Protein AF-A0A523YQ37-F1 (afdb_monomer)

Mean predicted aligned error: 11.27 Å

Foldseek 3Di:
DDDDDPVVVVVVVVVDPVNVVVVVVVVVVVVVVVLLVVLLVVLVVQVVVDPVSLVCVAVQLVDLVSLLVQLLVQCLVVVDLVVQLSSLVSCCVSVSDPPVSSVSSSVSVVVNNQVQLVVQLVVCVVPVVSNVVSNVVD

Solvent-accessible surface area (backbone atoms only — not comparable to full-atom values): 7238 Å² total; per-residue (Å²): 137,83,82,77,69,75,69,59,61,62,61,58,64,73,67,42,74,65,58,56,49,53,51,50,52,52,50,53,53,51,51,54,50,53,49,55,49,50,32,48,49,50,42,50,53,46,58,70,68,31,69,66,54,48,50,49,51,46,63,53,30,67,40,56,68,47,13,21,50,51,15,21,53,46,5,53,73,67,71,32,38,68,63,41,39,54,48,51,54,30,37,36,74,48,67,73,37,54,70,78,40,42,52,32,20,46,55,13,10,64,53,13,70,33,46,64,25,49,55,54,12,61,76,27,58,92,41,65,71,55,18,52,58,31,47,70,73,87

Sequence (138 aa):
MSEEPSSVKRVRLLSRPADLLLLKLAAIAALLYLFILSITLLGVAVKLLGSDFAETIFQTTANPLVGLAIGILGTSVIQSSSMTTSMVVGLVGSGLLSFEAAIPMVMGANIGTSITNIIVSLAHISRGEEFKRAFAGA

Structure (mmCIF, N/CA/C/O backbone):
data_AF-A0A523YQ37-F1
#
_entry.id   AF-A0A523YQ37-F1
#
loop_
_atom_site.group_PDB
_atom_site.id
_atom_site.type_symbol
_atom_site.label_atom_id
_atom_site.label_alt_id
_atom_site.label_comp_id
_atom_site.label_asym_id
_atom_site.label_entity_id
_atom_site.label_seq_id
_atom_site.pdbx_PDB_ins_code
_atom_site.Cartn_x
_atom_site.Cartn_y
_atom_site.Cartn_z
_atom_site.occupancy
_atom_site.B_iso_or_equiv
_atom_site.auth_seq_id
_atom_site.auth_comp_id
_atom_site.auth_asym_id
_atom_site.auth_atom_id
_atom_site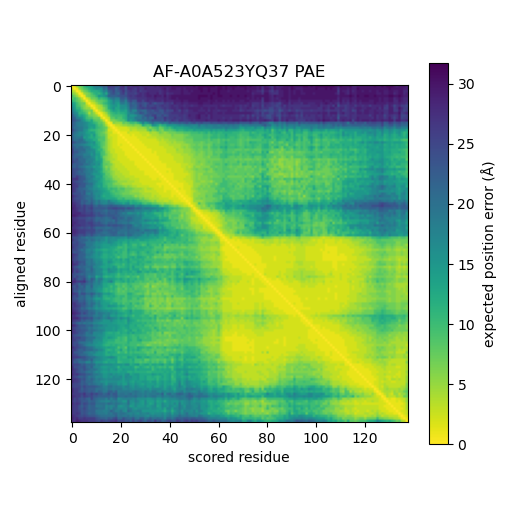.pdbx_PDB_model_num
ATOM 1 N N . MET A 1 1 ? 51.225 -32.750 -20.326 1.00 46.19 1 MET A N 1
ATOM 2 C CA . MET A 1 1 ? 51.003 -31.355 -20.754 1.00 46.19 1 MET A CA 1
ATOM 3 C C . MET A 1 1 ? 49.518 -31.092 -20.583 1.00 46.19 1 MET A C 1
ATOM 5 O O . MET A 1 1 ? 48.726 -31.578 -21.373 1.00 46.19 1 MET A O 1
ATOM 9 N N . SER A 1 2 ? 49.152 -30.544 -19.428 1.00 48.91 2 SER A N 1
ATOM 10 C CA . SER A 1 2 ? 47.781 -30.430 -18.921 1.00 48.91 2 SER A CA 1
ATOM 11 C C . SER A 1 2 ? 47.041 -29.286 -19.611 1.00 48.91 2 SER A C 1
ATOM 13 O O . SER A 1 2 ? 47.429 -28.130 -19.449 1.00 48.91 2 SER A O 1
ATOM 15 N N . GLU A 1 3 ? 45.994 -29.610 -20.368 1.00 58.72 3 GLU A N 1
ATOM 16 C CA . GLU A 1 3 ? 45.065 -28.627 -20.922 1.00 58.72 3 GLU A CA 1
ATOM 17 C C . GLU A 1 3 ? 44.312 -27.929 -19.780 1.00 58.72 3 GLU A C 1
ATOM 19 O O . GLU A 1 3 ? 43.613 -28.561 -18.988 1.00 58.72 3 GLU A O 1
ATOM 24 N N . GLU A 1 4 ? 44.486 -26.614 -19.664 1.00 64.38 4 GLU A N 1
ATOM 25 C CA . GLU A 1 4 ? 43.682 -25.777 -18.774 1.00 64.38 4 GLU A CA 1
ATOM 26 C C . GLU A 1 4 ? 42.221 -25.775 -19.270 1.00 64.38 4 GLU A C 1
ATOM 28 O O . GLU A 1 4 ? 41.974 -25.450 -20.437 1.00 64.38 4 GLU A O 1
ATOM 33 N N . PRO A 1 5 ? 41.219 -26.082 -18.426 1.00 57.47 5 PRO A N 1
ATOM 34 C CA . PRO A 1 5 ? 39.830 -26.066 -18.859 1.00 57.47 5 PRO A CA 1
ATOM 35 C C . PRO A 1 5 ? 39.352 -24.623 -19.102 1.00 57.47 5 PRO A C 1
ATOM 37 O O . PRO A 1 5 ? 39.322 -23.777 -18.204 1.00 57.47 5 PRO A O 1
ATOM 40 N N . SER A 1 6 ? 38.900 -24.362 -20.331 1.00 61.03 6 SER A N 1
ATOM 41 C CA . SER A 1 6 ? 38.363 -23.090 -20.853 1.00 61.03 6 SER A CA 1
ATOM 42 C C . SER A 1 6 ? 37.195 -22.476 -20.054 1.00 61.03 6 SER A C 1
ATOM 44 O O . SER A 1 6 ? 36.819 -21.321 -20.276 1.00 61.03 6 SER A O 1
ATOM 46 N N . SER A 1 7 ? 36.635 -23.204 -19.087 1.00 58.47 7 SER A N 1
ATOM 47 C CA . SER A 1 7 ? 35.577 -22.749 -18.179 1.00 58.47 7 SER A CA 1
ATOM 48 C C . SER A 1 7 ? 36.051 -21.709 -17.153 1.00 58.47 7 SER A C 1
ATOM 50 O O . SER A 1 7 ? 35.260 -20.870 -16.725 1.00 58.47 7 SER A O 1
ATOM 52 N N . VAL A 1 8 ? 37.342 -21.692 -16.795 1.00 57.28 8 VAL A N 1
ATOM 53 C CA . VAL A 1 8 ? 37.878 -20.790 -15.751 1.00 57.28 8 VAL A CA 1
ATOM 54 C C . VAL A 1 8 ? 38.052 -19.350 -16.258 1.00 57.28 8 VAL A C 1
ATOM 56 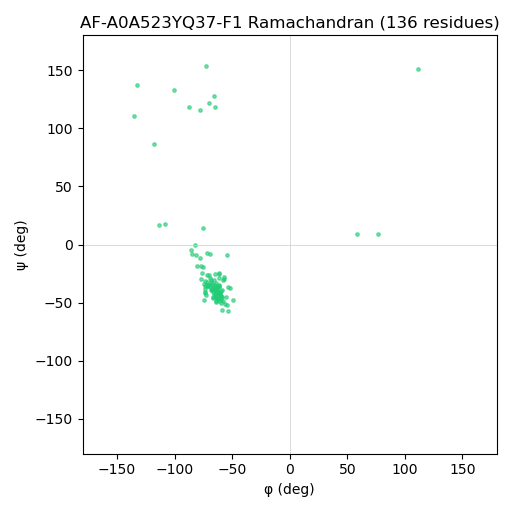O O . VAL A 1 8 ? 37.875 -18.389 -15.505 1.00 57.28 8 VAL A O 1
ATOM 59 N N . LYS A 1 9 ? 38.314 -19.162 -17.559 1.00 54.47 9 LYS A N 1
ATOM 60 C CA . LYS A 1 9 ? 38.430 -17.825 -18.174 1.00 54.47 9 LYS A CA 1
ATOM 61 C C . LYS A 1 9 ? 37.097 -17.071 -18.226 1.00 54.47 9 LYS A C 1
ATOM 63 O O . LYS A 1 9 ? 37.097 -15.849 -18.107 1.00 54.47 9 LYS A O 1
ATOM 68 N N . ARG A 1 10 ? 35.966 -17.779 -18.344 1.00 57.44 10 ARG A N 1
ATOM 69 C CA . ARG A 1 10 ? 34.622 -17.170 -18.385 1.00 57.44 10 ARG A CA 1
ATOM 70 C C . ARG A 1 10 ? 34.205 -16.557 -17.046 1.00 57.44 10 ARG A C 1
ATOM 72 O O . ARG A 1 10 ? 33.615 -15.484 -17.032 1.00 57.44 10 ARG A O 1
ATOM 79 N N . VAL A 1 11 ? 34.583 -17.183 -15.933 1.00 58.12 11 VAL A N 1
ATOM 80 C CA . VAL A 1 11 ? 34.325 -16.652 -14.582 1.00 58.12 11 VAL A CA 1
ATOM 81 C C . VAL A 1 11 ? 35.239 -15.457 -14.266 1.00 58.12 11 VAL A C 1
ATOM 83 O O . VAL A 1 11 ? 34.815 -14.521 -13.595 1.00 58.12 11 VAL A O 1
ATOM 86 N N . ARG A 1 12 ? 36.463 -15.423 -14.819 1.00 56.03 12 ARG A N 1
ATOM 87 C CA . ARG A 1 12 ? 37.403 -14.295 -14.652 1.00 56.03 12 ARG A CA 1
ATOM 88 C C . ARG A 1 12 ? 37.064 -13.047 -15.473 1.00 56.03 12 ARG A C 1
ATOM 90 O O . ARG A 1 12 ? 37.542 -11.967 -15.139 1.00 56.03 12 ARG A O 1
ATOM 97 N N . LEU A 1 13 ? 36.243 -13.161 -16.521 1.00 58.06 13 LEU A N 1
ATOM 98 C CA . LEU A 1 13 ? 35.722 -11.985 -17.234 1.00 58.06 13 LEU A CA 1
ATOM 99 C C . LEU A 1 13 ? 34.597 -11.288 -16.449 1.00 58.06 13 LEU A C 1
ATOM 101 O O . LEU A 1 13 ? 34.442 -10.085 -16.557 1.00 58.06 13 LEU A O 1
ATOM 105 N N . LEU A 1 14 ? 33.901 -12.014 -15.568 1.00 58.31 14 LEU A N 1
ATOM 106 C CA . LEU A 1 14 ? 32.941 -11.484 -14.586 1.00 58.31 14 LEU A CA 1
ATOM 107 C C . LEU A 1 14 ? 33.615 -10.796 -13.377 1.00 58.31 14 LEU A C 1
ATOM 109 O O . LEU A 1 14 ? 32.983 -10.571 -12.349 1.00 58.31 14 LEU A O 1
ATOM 113 N N . SER A 1 15 ? 34.912 -10.481 -13.468 1.00 63.19 15 SER A N 1
ATOM 114 C CA . SER A 1 15 ? 35.730 -9.954 -12.363 1.00 63.19 15 SER A CA 1
ATOM 115 C C . SER A 1 15 ? 36.200 -8.513 -12.577 1.00 63.19 15 SER A C 1
ATOM 117 O O . SER A 1 15 ? 37.136 -8.071 -11.909 1.00 63.19 15 SER A O 1
ATOM 119 N N . ARG A 1 16 ? 35.589 -7.762 -13.505 1.00 72.31 16 ARG A N 1
ATOM 120 C CA . ARG A 1 16 ? 35.804 -6.313 -13.604 1.00 72.31 16 ARG A CA 1
ATOM 121 C C . ARG A 1 16 ? 34.640 -5.562 -12.960 1.00 72.31 16 ARG A C 1
ATOM 123 O O . ARG A 1 16 ? 33.486 -5.876 -13.245 1.00 72.31 16 ARG A O 1
ATOM 130 N N . PRO A 1 17 ? 34.912 -4.547 -12.117 1.00 73.56 17 PRO A N 1
ATOM 131 C CA . PRO A 1 17 ? 33.858 -3.788 -11.441 1.00 73.56 17 PRO A CA 1
ATOM 132 C C . PRO A 1 17 ? 32.872 -3.146 -12.432 1.00 73.56 17 PRO A C 1
ATOM 134 O O . PRO A 1 17 ? 31.698 -2.998 -12.109 1.00 73.56 17 PRO A O 1
ATOM 137 N N . ALA A 1 18 ? 33.322 -2.833 -13.653 1.00 82.50 18 ALA A N 1
ATOM 138 C CA . ALA A 1 18 ? 32.490 -2.282 -14.720 1.00 82.50 18 ALA A CA 1
ATOM 139 C C . ALA A 1 18 ? 31.405 -3.258 -15.219 1.00 82.50 18 ALA A C 1
ATOM 141 O O . ALA A 1 18 ? 30.257 -2.849 -15.375 1.00 82.50 18 ALA A O 1
ATOM 142 N N . ASP A 1 19 ? 31.724 -4.543 -15.400 1.00 83.12 19 ASP A N 1
ATOM 143 C CA . ASP A 1 19 ? 30.767 -5.534 -15.918 1.00 83.12 19 ASP A CA 1
ATOM 144 C C . ASP A 1 19 ? 29.679 -5.849 -14.880 1.00 83.12 19 ASP A C 1
ATOM 146 O O . ASP A 1 19 ? 28.503 -5.997 -15.215 1.00 83.12 19 ASP A O 1
ATOM 150 N N . LEU A 1 20 ? 30.047 -5.850 -13.593 1.00 83.38 20 LEU A N 1
ATOM 151 C CA . LEU A 1 20 ? 29.097 -5.976 -12.486 1.00 83.38 20 LEU A CA 1
ATOM 152 C C . LEU A 1 20 ? 28.166 -4.760 -12.377 1.00 83.38 20 LEU A C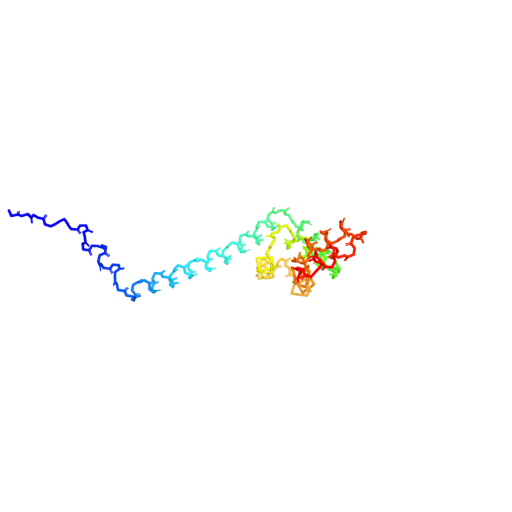 1
ATOM 154 O O . LEU A 1 20 ? 26.985 -4.917 -12.068 1.00 83.38 20 LEU A O 1
ATOM 158 N N . LEU A 1 21 ? 28.684 -3.551 -12.613 1.00 87.00 21 LEU A N 1
ATOM 159 C CA . LEU A 1 21 ? 27.880 -2.326 -12.624 1.00 87.00 21 LEU A CA 1
ATOM 160 C C . LEU A 1 21 ? 26.897 -2.314 -13.795 1.00 87.00 21 LEU A C 1
ATOM 162 O O . LEU A 1 21 ? 25.720 -2.029 -13.587 1.00 87.00 21 LEU A O 1
ATOM 166 N N . LEU A 1 22 ? 27.349 -2.681 -14.995 1.00 89.19 22 LEU A N 1
ATOM 167 C CA . LEU A 1 22 ? 26.490 -2.788 -16.175 1.00 89.19 22 LEU A CA 1
ATOM 168 C C . LEU A 1 22 ? 25.385 -3.829 -15.974 1.00 89.19 22 LEU A C 1
ATOM 170 O O . LEU A 1 22 ? 24.222 -3.543 -16.256 1.00 89.19 22 LEU A O 1
ATOM 174 N N . LEU A 1 23 ? 25.717 -4.996 -15.415 1.00 90.12 23 LEU A N 1
ATOM 175 C CA . LEU A 1 23 ? 24.732 -6.032 -15.108 1.00 90.12 23 LEU A CA 1
ATOM 176 C C . LEU A 1 23 ? 23.698 -5.552 -14.076 1.00 90.12 23 LEU A C 1
ATOM 178 O O . LEU A 1 23 ? 22.504 -5.781 -14.256 1.00 90.12 23 LEU A O 1
ATOM 182 N N . LYS A 1 24 ? 24.132 -4.850 -13.018 1.00 89.56 24 LYS A N 1
ATOM 183 C CA . LYS A 1 24 ? 23.227 -4.268 -12.010 1.00 89.56 24 LYS A CA 1
ATOM 184 C C . LYS A 1 24 ? 22.303 -3.211 -12.611 1.00 89.56 24 LYS A C 1
ATOM 186 O O . LYS A 1 24 ? 21.108 -3.234 -12.332 1.00 89.56 24 LYS A O 1
ATOM 191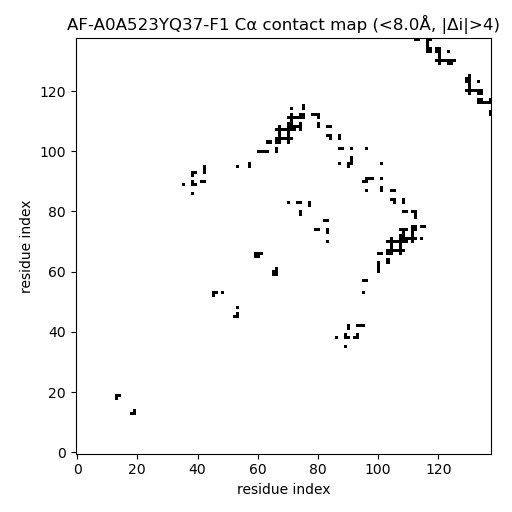 N N . LEU A 1 25 ? 22.830 -2.310 -13.439 1.00 94.31 25 LEU A N 1
ATOM 192 C CA . LEU A 1 25 ? 22.030 -1.283 -14.112 1.00 94.31 25 LEU A CA 1
ATOM 193 C C . LEU A 1 25 ? 21.009 -1.907 -15.067 1.00 94.31 25 LEU A C 1
ATOM 195 O O . LEU A 1 25 ? 19.841 -1.523 -15.043 1.00 94.31 25 LEU A O 1
ATOM 199 N N . ALA A 1 26 ? 21.419 -2.910 -15.847 1.00 95.06 26 ALA A N 1
ATOM 200 C CA . ALA A 1 26 ? 20.516 -3.652 -16.721 1.00 95.06 26 ALA A CA 1
ATOM 201 C C . ALA A 1 26 ? 19.423 -4.383 -15.922 1.00 95.06 26 ALA A C 1
ATOM 203 O O . ALA A 1 26 ? 18.256 -4.344 -16.305 1.00 95.06 26 ALA A O 1
ATOM 204 N N . ALA A 1 27 ? 19.774 -4.989 -14.784 1.00 94.31 27 ALA A N 1
ATOM 205 C CA . ALA A 1 27 ? 18.813 -5.646 -13.902 1.00 94.31 27 ALA A CA 1
ATOM 206 C C . ALA A 1 27 ? 17.799 -4.656 -13.304 1.00 94.31 27 ALA A C 1
ATOM 208 O O . ALA A 1 27 ? 16.603 -4.935 -13.309 1.00 94.31 27 ALA A O 1
ATOM 209 N N . ILE A 1 28 ? 18.248 -3.483 -12.842 1.00 94.19 28 ILE A N 1
ATOM 210 C CA . ILE A 1 28 ? 17.357 -2.426 -12.335 1.00 94.19 28 ILE A CA 1
ATOM 211 C C . ILE A 1 28 ? 16.418 -1.941 -13.445 1.00 94.19 28 ILE A C 1
ATOM 213 O O . ILE A 1 28 ? 15.212 -1.845 -13.224 1.00 94.19 28 ILE A O 1
ATOM 217 N N . ALA A 1 29 ? 16.940 -1.684 -14.647 1.00 95.31 29 ALA A N 1
ATOM 218 C CA . ALA A 1 29 ? 16.128 -1.265 -15.787 1.00 95.31 29 ALA A CA 1
ATOM 219 C C . ALA A 1 29 ? 15.081 -2.325 -16.171 1.00 95.31 29 ALA A C 1
ATOM 221 O O . ALA A 1 29 ? 13.920 -1.988 -16.401 1.00 95.31 29 ALA A O 1
ATOM 222 N N . ALA A 1 30 ? 15.461 -3.606 -16.177 1.00 95.88 30 ALA A N 1
ATOM 223 C CA . ALA A 1 30 ? 14.547 -4.712 -16.450 1.00 95.88 30 ALA A CA 1
ATOM 224 C C . ALA A 1 30 ? 13.443 -4.834 -15.385 1.00 95.88 30 ALA A C 1
ATOM 226 O O . ALA A 1 30 ? 12.278 -5.023 -15.730 1.00 95.88 30 ALA A O 1
ATOM 227 N N . LEU A 1 31 ? 13.783 -4.678 -14.101 1.00 92.88 31 LEU A N 1
ATOM 228 C CA . LEU A 1 31 ? 12.808 -4.687 -13.006 1.00 92.88 31 LEU A CA 1
ATOM 229 C C . LEU A 1 31 ? 11.826 -3.516 -13.106 1.00 92.88 31 LEU A C 1
ATOM 231 O O . LEU A 1 31 ? 10.624 -3.723 -12.957 1.00 92.88 31 LEU A O 1
ATOM 235 N N . LEU A 1 32 ? 12.311 -2.307 -13.403 1.00 88.88 32 LEU A N 1
ATOM 236 C CA . LEU A 1 32 ? 11.448 -1.140 -13.616 1.00 88.88 32 LEU A CA 1
ATOM 237 C C . LEU A 1 32 ? 10.520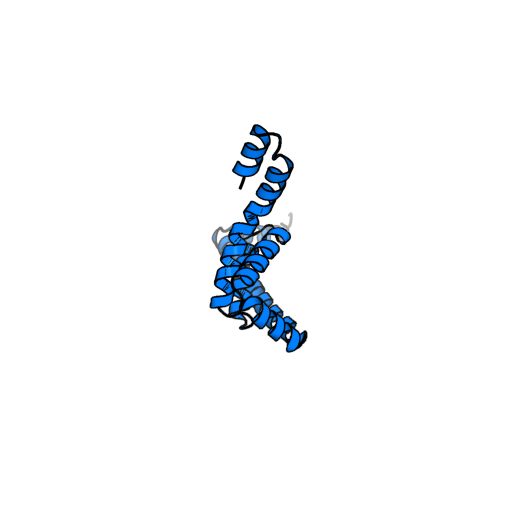 -1.339 -14.818 1.00 88.88 32 LEU A C 1
ATOM 239 O O . LEU A 1 32 ? 9.334 -1.022 -14.738 1.00 88.88 32 LEU A O 1
ATOM 243 N N . TYR A 1 33 ? 11.033 -1.911 -15.909 1.00 92.19 33 TYR A N 1
ATOM 244 C CA . TYR A 1 33 ? 10.222 -2.241 -17.078 1.00 92.19 33 TYR A CA 1
ATOM 245 C C . TYR A 1 33 ? 9.115 -3.248 -16.737 1.00 92.19 33 TYR A C 1
ATOM 247 O O . TYR A 1 33 ? 7.947 -3.003 -17.039 1.00 92.19 33 TYR A O 1
ATOM 255 N N . LEU A 1 34 ? 9.451 -4.343 -16.047 1.00 90.44 34 LEU A N 1
ATOM 256 C CA . LEU A 1 34 ? 8.473 -5.340 -15.595 1.00 90.44 34 LEU A CA 1
ATOM 257 C C . LEU A 1 34 ? 7.445 -4.754 -14.620 1.00 90.44 34 LEU A C 1
ATOM 259 O O . LEU A 1 34 ? 6.271 -5.129 -14.661 1.00 90.44 34 LEU A O 1
ATOM 263 N N . PHE A 1 35 ? 7.865 -3.824 -13.765 1.00 85.31 35 PHE A N 1
ATOM 264 C CA . PHE A 1 35 ? 6.981 -3.136 -12.832 1.00 85.31 35 PHE A CA 1
ATOM 265 C C . PHE A 1 35 ? 5.938 -2.281 -13.569 1.00 85.31 35 PHE A C 1
ATOM 267 O O . PHE A 1 35 ? 4.738 -2.436 -13.335 1.00 85.31 35 PHE A O 1
ATOM 274 N N . ILE A 1 36 ? 6.366 -1.451 -14.526 1.00 84.88 36 ILE A N 1
ATOM 275 C CA . ILE A 1 36 ? 5.447 -0.640 -15.344 1.00 84.88 36 ILE A CA 1
ATOM 276 C C . ILE A 1 36 ? 4.545 -1.530 -16.217 1.00 84.88 36 ILE A C 1
ATOM 278 O O . ILE A 1 36 ? 3.346 -1.264 -16.353 1.00 84.88 36 ILE A O 1
ATOM 282 N N . LEU A 1 37 ? 5.083 -2.622 -16.769 1.00 88.94 37 LEU A N 1
ATOM 283 C CA . LEU A 1 37 ? 4.298 -3.602 -17.522 1.00 88.94 37 LEU A CA 1
ATOM 284 C C . LEU A 1 37 ? 3.189 -4.221 -16.656 1.00 88.94 37 LEU A C 1
ATOM 286 O O . LEU A 1 37 ? 2.044 -4.307 -17.098 1.00 88.94 37 LEU A O 1
ATOM 290 N N . SER A 1 38 ? 3.502 -4.587 -15.411 1.00 85.38 38 SER A N 1
ATOM 291 C CA . SER A 1 38 ? 2.529 -5.132 -14.454 1.00 85.38 38 SER A CA 1
ATOM 292 C C . SER A 1 38 ? 1.406 -4.141 -14.146 1.00 85.38 38 SER A C 1
ATOM 294 O O . SER A 1 38 ? 0.238 -4.524 -14.133 1.00 85.38 38 SER A O 1
ATOM 296 N N . ILE A 1 39 ? 1.733 -2.856 -13.969 1.00 80.44 39 ILE A N 1
ATOM 297 C CA . ILE A 1 39 ? 0.735 -1.791 -13.784 1.00 80.44 39 ILE A CA 1
ATOM 298 C C . ILE A 1 39 ? -0.196 -1.695 -14.998 1.00 80.44 39 ILE A C 1
ATOM 300 O O . ILE A 1 39 ? -1.415 -1.595 -14.859 1.00 80.44 39 ILE A O 1
ATOM 304 N N . THR A 1 40 ? 0.373 -1.749 -16.200 1.00 81.38 40 THR A N 1
ATOM 305 C CA . THR A 1 40 ? -0.401 -1.667 -17.445 1.00 81.38 40 THR A CA 1
ATOM 306 C C . THR A 1 40 ? -1.344 -2.866 -17.584 1.00 81.38 40 THR A C 1
ATOM 308 O O . THR A 1 40 ? -2.513 -2.704 -17.935 1.00 81.38 40 THR A O 1
ATOM 311 N N . LEU A 1 41 ? -0.863 -4.065 -17.243 1.00 84.56 41 LEU A N 1
ATOM 312 C CA . LEU A 1 41 ? -1.656 -5.296 -17.214 1.00 84.56 41 LEU A CA 1
ATOM 313 C C . LEU A 1 41 ? -2.786 -5.236 -16.182 1.00 84.56 41 LEU A C 1
ATOM 315 O O . LEU A 1 41 ? -3.895 -5.665 -16.492 1.00 84.56 41 LEU A O 1
ATOM 319 N N . LEU A 1 42 ? -2.547 -4.664 -14.999 1.00 78.44 42 LEU A N 1
ATOM 320 C CA . LEU A 1 42 ? -3.593 -4.428 -13.999 1.00 78.44 42 LEU A CA 1
ATOM 321 C C . LEU A 1 42 ? -4.681 -3.493 -14.551 1.00 78.44 42 LEU A C 1
ATOM 323 O O . LEU A 1 42 ? -5.869 -3.781 -14.415 1.00 78.44 42 LEU A O 1
ATOM 327 N N . GLY A 1 43 ? -4.264 -2.443 -15.268 1.00 72.69 43 GLY A N 1
ATOM 328 C CA . GLY A 1 43 ? -5.127 -1.558 -16.053 1.00 72.69 43 GLY A CA 1
ATOM 329 C C . GLY A 1 43 ? -6.099 -2.308 -16.968 1.00 72.69 43 GLY A C 1
ATOM 330 O O . GLY A 1 43 ? -7.300 -2.033 -17.003 1.00 72.69 43 GLY A O 1
ATOM 331 N N . VAL A 1 44 ? -5.570 -3.279 -17.711 1.00 81.00 44 VAL A N 1
ATOM 332 C CA . VAL A 1 44 ? -6.331 -4.109 -18.655 1.00 81.00 44 VAL A CA 1
ATOM 333 C C . VAL A 1 44 ? -7.206 -5.135 -17.929 1.00 81.00 44 VAL A C 1
ATOM 335 O O . VAL A 1 44 ? -8.362 -5.316 -18.305 1.00 81.00 44 VAL A O 1
ATOM 338 N N . ALA A 1 45 ? -6.700 -5.769 -16.870 1.00 79.31 45 ALA A N 1
ATOM 339 C CA . ALA A 1 45 ? -7.432 -6.763 -16.089 1.00 79.31 45 ALA A CA 1
ATOM 340 C C . ALA A 1 45 ? -8.687 -6.171 -15.431 1.00 79.31 45 ALA A C 1
ATOM 342 O O . ALA A 1 45 ? -9.755 -6.772 -15.493 1.00 79.31 45 ALA A O 1
ATOM 343 N N . VAL A 1 46 ? -8.593 -4.962 -14.871 1.00 69.62 46 VAL A N 1
ATOM 344 C CA . VAL A 1 46 ? -9.749 -4.261 -14.286 1.00 69.62 46 VAL A CA 1
ATOM 345 C C . VAL A 1 46 ? -10.777 -3.887 -15.354 1.00 69.62 46 VAL A C 1
ATOM 347 O O . VAL A 1 46 ? -11.971 -4.028 -15.115 1.00 69.62 46 VAL A O 1
ATOM 350 N N . LYS A 1 47 ? -10.343 -3.489 -16.558 1.00 70.88 47 LYS A N 1
ATOM 351 C CA . LYS A 1 47 ? -11.260 -3.253 -17.690 1.00 70.88 47 LYS A CA 1
ATOM 352 C C . LYS A 1 47 ? -11.960 -4.537 -18.149 1.00 70.88 47 LYS A C 1
ATOM 354 O O . LYS A 1 47 ? -13.121 -4.485 -18.542 1.00 70.88 47 LYS A O 1
ATOM 359 N N . LEU A 1 48 ? -11.274 -5.679 -18.084 1.00 78.06 48 LEU A N 1
ATOM 360 C CA . LEU A 1 48 ? -11.832 -6.999 -18.402 1.00 78.06 48 LEU A CA 1
ATOM 361 C C . LEU A 1 48 ? -12.824 -7.507 -17.345 1.00 78.06 48 LEU A C 1
ATOM 363 O O . LEU A 1 48 ? -13.715 -8.277 -17.691 1.00 78.06 48 LEU A O 1
ATOM 367 N N . LEU A 1 49 ? -12.703 -7.069 -16.086 1.00 76.19 49 LEU A N 1
ATOM 368 C CA . LEU A 1 49 ? -13.654 -7.386 -15.009 1.00 76.19 49 LEU A CA 1
ATOM 369 C C . LEU A 1 49 ? -15.029 -6.706 -15.187 1.00 76.19 49 LEU A C 1
ATOM 371 O O . LEU A 1 49 ? -15.964 -7.048 -14.468 1.00 76.19 49 LEU A O 1
ATOM 375 N N . GLY A 1 50 ? -15.173 -5.802 -16.163 1.00 72.19 50 GLY A N 1
ATOM 376 C CA . GLY A 1 50 ? -16.431 -5.150 -16.535 1.00 72.19 50 GLY A CA 1
ATOM 377 C C . GLY A 1 50 ? -16.459 -3.658 -16.200 1.00 72.19 50 GLY A C 1
ATOM 378 O O . GLY A 1 50 ? -15.813 -3.202 -15.253 1.00 72.19 50 GLY A O 1
ATOM 379 N N . SER A 1 51 ? -17.230 -2.889 -16.979 1.00 66.88 51 SER A N 1
ATOM 380 C CA . SER A 1 51 ? -17.464 -1.453 -16.746 1.00 66.88 51 SER A CA 1
ATOM 381 C C . SER A 1 51 ? -17.975 -1.179 -15.335 1.00 66.88 51 SER A C 1
ATOM 383 O O . SER A 1 51 ? -17.539 -0.219 -14.709 1.00 66.88 51 SER A O 1
ATOM 385 N N . ASP A 1 52 ? -18.809 -2.075 -14.813 1.00 70.44 52 ASP A N 1
ATOM 386 C CA . ASP A 1 52 ? -19.462 -1.933 -13.513 1.00 70.44 52 ASP A CA 1
ATOM 387 C C . ASP A 1 52 ? -18.456 -1.997 -12.356 1.00 70.44 52 ASP A C 1
ATOM 389 O O . ASP A 1 52 ? -18.602 -1.292 -11.359 1.00 70.44 52 ASP A O 1
ATOM 393 N N . PHE A 1 53 ? -17.392 -2.799 -12.486 1.00 68.25 53 PHE A N 1
ATOM 394 C CA . PHE A 1 53 ? -16.348 -2.897 -11.463 1.00 68.25 53 PHE A CA 1
ATOM 395 C C . PHE A 1 53 ? -15.472 -1.641 -11.441 1.00 68.25 53 PHE A C 1
ATOM 397 O O . PHE A 1 53 ? -15.193 -1.097 -10.372 1.00 68.25 53 PHE A O 1
ATOM 404 N N . ALA A 1 54 ? -15.089 -1.134 -12.617 1.00 64.94 54 ALA A N 1
ATOM 405 C CA . ALA A 1 54 ? -14.359 0.125 -12.722 1.00 64.94 54 ALA A CA 1
ATOM 406 C C . ALA A 1 54 ? -15.205 1.301 -12.205 1.00 64.94 54 ALA A C 1
ATOM 408 O O . ALA A 1 54 ? -14.718 2.109 -11.416 1.00 64.94 54 ALA A O 1
ATOM 409 N N . GLU A 1 55 ? -16.482 1.363 -12.580 1.00 68.12 55 GLU A N 1
ATOM 410 C CA . GLU A 1 55 ? -17.411 2.392 -12.121 1.00 68.12 55 GLU A CA 1
ATOM 411 C C . GLU A 1 55 ? -17.642 2.320 -10.606 1.00 68.12 55 GLU A C 1
ATOM 413 O O . GLU A 1 55 ? -17.606 3.348 -9.932 1.00 68.12 55 GLU A O 1
ATOM 418 N N . THR A 1 56 ? -17.754 1.116 -10.039 1.00 70.69 56 THR A N 1
ATOM 419 C CA . THR A 1 56 ? -17.848 0.920 -8.584 1.00 70.69 56 THR A CA 1
ATOM 420 C C . THR A 1 56 ? -16.595 1.421 -7.871 1.00 70.69 56 THR A C 1
ATOM 422 O O . THR A 1 56 ? -16.716 2.108 -6.857 1.00 70.69 56 THR A O 1
ATOM 425 N N . ILE A 1 57 ? -15.395 1.139 -8.392 1.00 67.62 57 ILE A N 1
ATOM 426 C CA . ILE A 1 57 ? -14.140 1.680 -7.844 1.00 67.62 57 ILE A CA 1
ATOM 427 C C . ILE A 1 57 ? -14.158 3.213 -7.907 1.00 67.62 57 ILE A C 1
ATOM 429 O O . ILE A 1 57 ? -13.872 3.862 -6.901 1.00 67.62 57 ILE A O 1
ATOM 433 N N . PHE A 1 58 ? -14.554 3.811 -9.031 1.00 68.00 58 PHE A N 1
ATOM 434 C CA . PHE A 1 58 ? -14.624 5.270 -9.163 1.00 68.00 58 PHE A CA 1
ATOM 435 C C . PHE A 1 58 ? -15.633 5.908 -8.200 1.00 68.00 58 PHE A C 1
ATOM 437 O O . PHE A 1 58 ? -15.290 6.867 -7.509 1.00 68.00 58 PHE A O 1
ATOM 444 N N . GLN A 1 59 ? -16.847 5.367 -8.104 1.00 70.88 59 GLN A N 1
ATOM 445 C CA . GLN A 1 59 ? -17.891 5.892 -7.220 1.00 70.88 59 GLN A CA 1
ATOM 446 C C . GLN A 1 59 ? -17.535 5.705 -5.740 1.00 70.88 59 GLN A C 1
ATOM 448 O O . GLN A 1 59 ? -17.759 6.596 -4.922 1.00 70.88 59 GLN A O 1
ATOM 453 N N . THR A 1 60 ? -16.921 4.573 -5.395 1.00 68.56 60 THR A N 1
ATOM 454 C CA . THR A 1 60 ? -16.516 4.252 -4.020 1.00 68.56 60 THR A CA 1
ATOM 455 C C . THR A 1 60 ? -15.324 5.103 -3.580 1.00 68.56 60 THR A C 1
ATOM 457 O O . THR A 1 60 ? -15.277 5.551 -2.437 1.00 68.56 60 THR A O 1
ATOM 460 N N . THR A 1 61 ? -14.392 5.409 -4.488 1.00 68.19 61 THR A N 1
ATOM 461 C CA . THR A 1 61 ? -13.218 6.248 -4.182 1.00 68.19 61 THR A CA 1
ATOM 462 C C . THR A 1 61 ? -13.498 7.753 -4.308 1.00 68.19 61 THR A C 1
ATOM 464 O O . THR A 1 61 ? -12.652 8.565 -3.941 1.00 68.19 61 THR A O 1
ATOM 467 N N . ALA A 1 62 ? -14.693 8.152 -4.762 1.00 72.00 62 ALA A N 1
ATOM 468 C CA . ALA A 1 62 ? -15.112 9.556 -4.789 1.00 72.00 62 ALA A CA 1
ATOM 469 C C . ALA A 1 62 ? -15.250 10.158 -3.379 1.00 72.00 62 ALA A C 1
ATOM 471 O O . ALA A 1 62 ? -15.118 11.369 -3.207 1.00 72.00 62 ALA A O 1
ATOM 472 N N . ASN A 1 63 ? -15.496 9.327 -2.360 1.00 84.50 63 ASN A N 1
ATOM 473 C CA . ASN A 1 63 ? -15.484 9.763 -0.969 1.00 84.50 63 ASN A CA 1
ATOM 474 C C . ASN A 1 63 ? -14.056 9.660 -0.391 1.00 84.50 63 ASN A C 1
ATOM 476 O O . ASN A 1 63 ? -13.534 8.546 -0.263 1.00 84.50 63 ASN A O 1
ATOM 480 N N . PRO A 1 64 ? -13.434 10.776 0.038 1.00 86.06 64 PRO A N 1
ATOM 481 C CA . PRO A 1 64 ? -12.079 10.759 0.586 1.00 86.06 64 PRO A CA 1
ATOM 482 C C . PRO A 1 64 ? -11.904 9.840 1.801 1.00 86.06 64 PRO A C 1
ATOM 484 O O . PRO A 1 64 ? -10.831 9.270 1.979 1.00 86.06 64 PRO A O 1
ATOM 487 N N . LEU A 1 65 ? -12.942 9.646 2.622 1.00 88.31 65 LEU A N 1
ATOM 488 C CA . LEU A 1 65 ? -12.880 8.734 3.771 1.00 88.31 65 LEU A CA 1
ATOM 489 C C . LEU A 1 65 ? -12.776 7.274 3.336 1.00 88.31 65 LEU A C 1
ATOM 491 O O . LEU A 1 65 ? -12.101 6.476 3.983 1.00 88.31 65 LEU A O 1
ATOM 495 N N . VAL A 1 66 ? -13.422 6.927 2.227 1.00 87.06 66 VAL A N 1
ATOM 496 C CA . VAL A 1 66 ? -13.361 5.575 1.680 1.00 87.06 66 VAL A CA 1
ATOM 497 C C . VAL A 1 66 ? -12.003 5.335 1.029 1.00 87.06 66 VAL A C 1
ATOM 499 O O . VAL A 1 66 ? -11.389 4.305 1.289 1.00 87.06 66 VAL A O 1
ATOM 502 N N . GLY A 1 67 ? -11.472 6.314 0.287 1.00 89.06 67 GLY A N 1
ATOM 503 C CA . GLY A 1 67 ? -10.090 6.267 -0.202 1.00 89.06 67 GLY A CA 1
ATOM 504 C C . GLY A 1 67 ? -9.083 6.083 0.940 1.00 89.06 67 GLY A C 1
ATOM 505 O O . GLY A 1 67 ? -8.218 5.213 0.873 1.00 89.06 67 GLY A O 1
ATOM 506 N N . LEU A 1 68 ? -9.247 6.825 2.038 1.00 91.50 68 LEU A N 1
ATOM 507 C CA . LEU A 1 68 ? -8.432 6.671 3.244 1.00 91.50 68 LEU A CA 1
ATOM 508 C C . LEU A 1 68 ? -8.511 5.246 3.810 1.00 91.50 68 LEU A C 1
ATOM 510 O O . LEU A 1 68 ? -7.478 4.633 4.074 1.00 91.50 68 LEU A O 1
ATOM 514 N N . ALA A 1 69 ? -9.721 4.701 3.958 1.00 90.25 69 ALA A N 1
ATOM 515 C CA . ALA A 1 69 ? -9.934 3.351 4.471 1.00 90.25 69 ALA A CA 1
ATOM 516 C C . ALA A 1 69 ? -9.314 2.275 3.564 1.00 90.25 69 ALA A C 1
ATOM 518 O O . ALA A 1 69 ? -8.673 1.354 4.067 1.00 90.25 69 ALA A O 1
ATOM 519 N N . ILE A 1 70 ? -9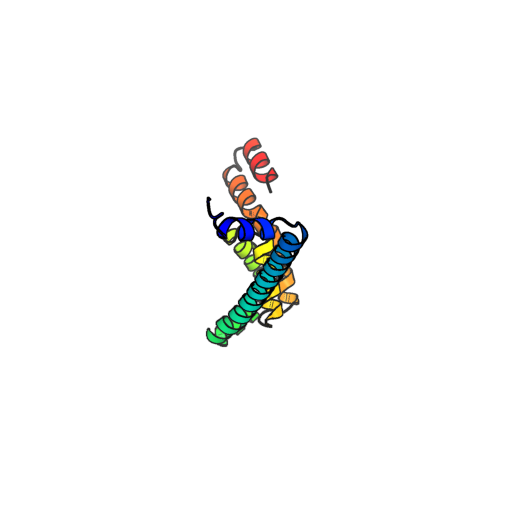.439 2.415 2.239 1.00 89.75 70 ILE A N 1
ATOM 520 C CA . ILE A 1 70 ? -8.797 1.522 1.262 1.00 89.75 70 ILE A CA 1
ATOM 521 C C . ILE A 1 70 ? -7.275 1.562 1.427 1.00 89.75 70 ILE A C 1
ATOM 523 O O . ILE A 1 70 ? -6.643 0.509 1.461 1.00 89.75 70 ILE A O 1
ATOM 527 N N . GLY A 1 71 ? -6.687 2.751 1.578 1.00 90.69 71 GLY A N 1
ATOM 528 C CA . GLY A 1 71 ? -5.250 2.911 1.807 1.00 90.69 71 GLY A CA 1
ATOM 529 C C . GLY A 1 71 ? -4.776 2.251 3.102 1.00 90.69 71 GLY A C 1
ATOM 530 O O . GLY A 1 71 ? -3.783 1.522 3.100 1.00 90.69 71 GLY A O 1
ATOM 531 N N . ILE A 1 72 ? -5.518 2.463 4.193 1.00 92.50 72 ILE A N 1
ATOM 532 C CA . ILE A 1 72 ? -5.247 1.846 5.495 1.00 92.50 72 ILE A CA 1
ATOM 533 C C . ILE A 1 72 ? -5.269 0.322 5.365 1.00 92.50 72 ILE A C 1
ATOM 535 O O . ILE A 1 72 ? -4.268 -0.327 5.659 1.00 92.50 72 ILE A O 1
ATOM 539 N N . LEU A 1 73 ? -6.376 -0.242 4.873 1.00 89.88 73 LEU A N 1
ATOM 540 C CA . LEU A 1 73 ? -6.556 -1.689 4.744 1.00 89.88 73 LEU A CA 1
ATOM 541 C C . LEU A 1 73 ? -5.546 -2.308 3.774 1.00 89.88 73 LEU A C 1
ATOM 543 O O . LEU A 1 73 ? -4.977 -3.358 4.071 1.00 89.88 73 LEU A O 1
ATOM 547 N N . GLY A 1 74 ? -5.287 -1.640 2.648 1.00 89.56 74 GLY A N 1
ATOM 548 C CA . GLY A 1 74 ? -4.298 -2.057 1.660 1.00 89.56 74 GLY A CA 1
ATOM 549 C C . GLY A 1 74 ? -2.915 -2.214 2.283 1.00 89.56 74 GLY A C 1
ATOM 550 O O . GLY A 1 74 ? -2.324 -3.290 2.186 1.00 89.56 74 GLY A O 1
ATOM 551 N N . THR A 1 75 ? -2.439 -1.200 3.013 1.00 92.31 75 THR A N 1
ATOM 552 C CA . THR A 1 75 ? -1.157 -1.299 3.722 1.00 92.31 75 THR A CA 1
ATOM 553 C C . THR A 1 75 ? -1.198 -2.318 4.848 1.00 92.31 75 THR A C 1
ATOM 555 O O . THR A 1 75 ? -0.209 -3.013 5.045 1.00 92.31 75 THR A O 1
ATOM 558 N N . SER A 1 76 ? -2.289 -2.450 5.599 1.00 88.38 76 SER A N 1
ATOM 559 C CA . SER A 1 76 ? -2.348 -3.420 6.700 1.00 88.38 76 SER A CA 1
ATOM 560 C C . SER A 1 76 ? -2.253 -4.870 6.211 1.00 88.38 76 SER A C 1
ATOM 562 O O . SER A 1 76 ? -1.609 -5.692 6.866 1.00 88.38 76 SER A O 1
ATOM 564 N N . VAL A 1 77 ? -2.841 -5.169 5.046 1.00 88.81 77 VAL A N 1
ATOM 565 C CA . VAL A 1 77 ? -2.756 -6.484 4.390 1.00 88.81 77 VAL A CA 1
ATOM 566 C C . VAL A 1 77 ? -1.382 -6.700 3.756 1.00 88.81 77 VAL A C 1
ATOM 568 O O 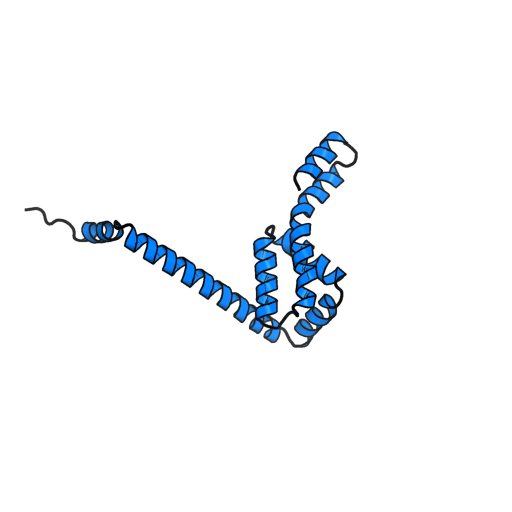. VAL A 1 77 ? -0.771 -7.746 3.957 1.00 88.81 77 VAL A O 1
ATOM 571 N N . ILE A 1 78 ? -0.883 -5.716 3.003 1.00 89.50 78 ILE A N 1
ATOM 572 C CA . ILE A 1 78 ? 0.398 -5.812 2.282 1.00 89.50 78 ILE A CA 1
ATOM 573 C C . ILE A 1 78 ? 1.602 -5.639 3.231 1.00 89.50 78 ILE A C 1
ATOM 575 O O . ILE A 1 78 ? 2.719 -6.018 2.889 1.00 89.50 78 ILE A O 1
ATOM 579 N N . GLN A 1 79 ? 1.392 -5.075 4.424 1.00 90.00 79 GLN A N 1
ATOM 580 C CA . GLN A 1 79 ? 2.400 -4.726 5.442 1.00 90.00 79 GLN A CA 1
ATOM 581 C C . GLN A 1 79 ? 3.488 -3.749 4.957 1.00 90.00 79 GLN A C 1
ATOM 583 O O . GLN A 1 79 ? 4.468 -3.493 5.653 1.00 90.00 79 GLN A O 1
ATOM 588 N N . SER A 1 80 ? 3.329 -3.172 3.766 1.00 91.69 80 SER A N 1
ATOM 589 C CA . SER A 1 80 ? 4.292 -2.263 3.154 1.00 91.69 80 SER A CA 1
ATOM 590 C C . SER A 1 80 ? 3.566 -1.057 2.568 1.00 91.69 80 SER A C 1
ATOM 592 O O . SER A 1 80 ? 2.845 -1.158 1.569 1.00 91.69 80 SER A O 1
ATOM 594 N N . SER A 1 81 ? 3.769 0.108 3.185 1.00 92.31 81 SER A N 1
ATOM 595 C CA . SER A 1 81 ? 3.213 1.374 2.697 1.00 92.31 81 SER A CA 1
ATOM 596 C C . SER A 1 81 ? 3.843 1.815 1.381 1.00 92.31 81 SER A C 1
ATOM 598 O O . SER A 1 81 ? 3.152 2.391 0.541 1.00 92.31 81 SER A O 1
ATOM 600 N N . SER A 1 82 ? 5.122 1.498 1.151 1.00 90.69 82 SER A N 1
ATOM 601 C CA . SER A 1 82 ? 5.801 1.792 -0.115 1.00 90.69 82 SER A CA 1
ATOM 602 C C . SER A 1 82 ? 5.217 0.973 -1.264 1.00 90.69 82 SER A C 1
ATOM 604 O O . SER A 1 82 ? 4.879 1.545 -2.296 1.00 90.69 82 SER A O 1
ATOM 606 N N . MET A 1 83 ? 4.995 -0.331 -1.069 1.00 88.12 83 MET A N 1
ATOM 607 C CA . MET A 1 83 ? 4.356 -1.180 -2.079 1.00 88.12 83 MET A CA 1
ATOM 608 C C . MET A 1 83 ? 2.917 -0.732 -2.374 1.00 88.12 83 MET A C 1
ATOM 610 O O . MET A 1 83 ? 2.527 -0.633 -3.539 1.00 88.12 83 MET A O 1
ATOM 614 N N . THR A 1 84 ? 2.148 -0.400 -1.333 1.00 91.00 84 THR A N 1
ATOM 615 C CA . THR A 1 84 ? 0.761 0.079 -1.466 1.00 91.00 84 THR A CA 1
ATOM 616 C C . THR A 1 84 ? 0.701 1.413 -2.214 1.00 91.00 84 THR A C 1
ATOM 618 O O . THR A 1 84 ? -0.079 1.567 -3.151 1.00 91.00 84 THR A O 1
ATOM 621 N N . THR A 1 85 ? 1.585 2.356 -1.885 1.00 92.12 85 THR A N 1
ATOM 622 C CA . THR A 1 85 ? 1.677 3.651 -2.578 1.00 92.12 85 THR A CA 1
ATOM 623 C C . THR A 1 85 ? 2.083 3.476 -4.041 1.00 92.12 85 THR A C 1
ATOM 625 O O . THR A 1 85 ? 1.477 4.082 -4.922 1.00 92.12 85 THR A O 1
ATOM 628 N N . SER A 1 86 ? 3.061 2.613 -4.333 1.00 89.75 86 SER A N 1
ATOM 629 C CA . SER A 1 86 ? 3.477 2.309 -5.707 1.00 89.75 86 SER A CA 1
ATOM 630 C C . SER A 1 86 ? 2.351 1.687 -6.541 1.00 89.75 86 SER A C 1
ATOM 632 O O . SER A 1 86 ? 2.221 2.014 -7.720 1.00 89.75 86 SER A O 1
ATOM 634 N N . MET A 1 87 ? 1.505 0.849 -5.933 1.00 86.62 87 MET A N 1
ATOM 635 C CA . MET A 1 87 ? 0.304 0.312 -6.578 1.00 86.62 87 MET A CA 1
ATOM 636 C C . MET A 1 87 ? -0.700 1.423 -6.909 1.00 86.62 87 MET A C 1
ATOM 638 O O . MET A 1 87 ? -1.166 1.505 -8.043 1.00 86.62 87 MET A O 1
ATOM 642 N N . VAL A 1 88 ? -0.999 2.306 -5.949 1.00 89.56 88 VAL A N 1
ATOM 643 C CA . VAL A 1 88 ? -1.919 3.441 -6.150 1.00 89.56 88 VAL A CA 1
ATOM 644 C C . VAL A 1 88 ? -1.416 4.360 -7.266 1.00 89.56 88 VAL A C 1
ATOM 646 O O . VAL A 1 88 ? -2.181 4.704 -8.165 1.00 89.56 88 VAL A O 1
ATOM 649 N N . VAL A 1 89 ? -0.123 4.697 -7.269 1.00 89.25 89 VAL A N 1
ATOM 650 C CA . VAL A 1 89 ? 0.508 5.476 -8.350 1.00 89.25 89 VAL A CA 1
ATOM 651 C C . VAL A 1 89 ? 0.375 4.758 -9.695 1.00 89.25 89 VAL A C 1
ATOM 653 O O . VAL A 1 89 ? 0.084 5.395 -10.707 1.00 89.25 89 VAL A O 1
ATOM 656 N N . GLY A 1 90 ? 0.532 3.434 -9.714 1.00 85.75 90 GLY A N 1
ATOM 657 C CA . GLY A 1 90 ? 0.318 2.636 -10.913 1.00 85.75 90 GLY A CA 1
ATOM 658 C C . GLY A 1 90 ? -1.120 2.706 -11.432 1.00 85.75 90 GLY A C 1
ATOM 659 O O . GLY A 1 90 ? -1.344 2.927 -12.623 1.00 85.75 90 GLY A O 1
ATOM 660 N N . LEU A 1 91 ? -2.105 2.592 -10.543 1.00 82.88 91 LEU A N 1
ATOM 661 C CA . LEU A 1 91 ? -3.517 2.693 -10.910 1.00 82.88 91 LEU A CA 1
ATOM 662 C C . LEU A 1 91 ? -3.866 4.079 -11.470 1.00 82.88 91 LEU A C 1
ATOM 664 O O . LEU A 1 91 ? -4.580 4.156 -12.473 1.00 82.88 91 LEU A O 1
ATOM 668 N N . VAL A 1 92 ? -3.297 5.151 -10.910 1.00 86.31 92 VAL A N 1
ATOM 669 C CA . VAL A 1 92 ? -3.404 6.505 -11.480 1.00 86.31 92 VAL A CA 1
ATOM 670 C C . VAL A 1 92 ? -2.776 6.563 -12.874 1.00 86.31 92 VAL A C 1
ATOM 672 O O . VAL A 1 92 ? -3.403 7.052 -13.810 1.00 86.31 92 VAL A O 1
ATOM 675 N N . GLY A 1 93 ? -1.579 5.995 -13.049 1.00 83.81 93 GLY A N 1
ATOM 676 C CA . GLY A 1 93 ? -0.900 5.930 -14.349 1.00 83.81 93 GLY A CA 1
ATOM 677 C C . GLY A 1 93 ? -1.674 5.147 -15.418 1.00 83.81 93 GLY A C 1
ATOM 678 O O . GLY A 1 93 ? -1.569 5.454 -16.602 1.00 83.81 93 GLY A O 1
ATOM 679 N N . SER A 1 94 ? -2.488 4.169 -15.012 1.00 78.81 94 SER A N 1
ATOM 680 C CA . SER A 1 94 ? -3.365 3.404 -15.913 1.00 78.81 94 SER A CA 1
ATOM 681 C C . SER A 1 94 ? -4.681 4.116 -16.271 1.00 78.81 94 SER A C 1
ATOM 683 O O . SER A 1 94 ? -5.422 3.641 -17.137 1.00 78.81 94 SER A O 1
ATOM 685 N N . GLY A 1 95 ? -4.984 5.238 -15.608 1.00 76.56 95 GLY A N 1
ATOM 686 C CA . GLY A 1 95 ? -6.238 5.980 -15.751 1.00 76.56 95 GLY A CA 1
ATOM 687 C C . GLY A 1 95 ? -7.438 5.350 -15.034 1.00 76.56 95 GLY A C 1
ATOM 688 O O . GLY A 1 95 ? -8.562 5.792 -15.247 1.00 76.56 95 GLY A O 1
ATOM 689 N N . LEU A 1 96 ? -7.223 4.324 -14.202 1.00 75.75 96 LEU A N 1
ATOM 690 C CA . LEU A 1 96 ? -8.272 3.672 -13.403 1.00 75.75 96 LEU A CA 1
ATOM 691 C C . LEU A 1 96 ? -8.625 4.430 -12.121 1.00 75.75 96 LEU A C 1
ATOM 693 O O . LEU A 1 96 ? -9.661 4.169 -11.522 1.00 75.75 96 LEU A O 1
ATOM 697 N N . LEU A 1 97 ? -7.748 5.325 -11.676 1.00 80.81 97 LEU A N 1
ATOM 698 C CA . LEU A 1 97 ? -7.951 6.160 -10.500 1.00 80.81 97 LEU A CA 1
ATOM 699 C C . LEU A 1 97 ? -7.592 7.602 -10.837 1.00 80.81 97 LEU A C 1
ATOM 701 O O . LEU A 1 97 ? -6.581 7.859 -11.491 1.00 80.81 97 LEU A O 1
ATOM 705 N N . SER A 1 98 ? -8.410 8.550 -10.380 1.00 85.06 98 SER A N 1
ATOM 706 C CA . SER A 1 98 ? -8.058 9.963 -10.481 1.00 85.06 98 SER A CA 1
ATOM 707 C C . SER A 1 98 ? -6.960 10.308 -9.476 1.00 85.06 98 SER A C 1
ATOM 709 O O . SER A 1 98 ? -6.823 9.684 -8.420 1.00 85.06 98 SER A O 1
ATOM 711 N N . PHE A 1 99 ? -6.176 11.338 -9.791 1.00 88.12 99 PHE A N 1
ATOM 712 C CA . PHE A 1 99 ? -5.149 11.841 -8.881 1.00 88.12 99 PHE A CA 1
ATOM 713 C C . PHE A 1 99 ? -5.748 12.299 -7.539 1.00 88.12 99 PHE A C 1
ATOM 715 O O . PHE A 1 99 ? -5.195 12.010 -6.482 1.00 88.12 99 PHE A O 1
ATOM 722 N N . GLU A 1 100 ? -6.914 12.946 -7.568 1.00 88.81 100 GLU A N 1
ATOM 723 C CA . GLU A 1 100 ? -7.619 13.422 -6.370 1.00 88.81 100 GLU A CA 1
ATOM 724 C C . GLU A 1 100 ? -8.058 12.269 -5.460 1.00 88.81 100 GLU A C 1
ATOM 726 O O . GLU A 1 100 ? -7.925 12.365 -4.242 1.00 88.81 100 GLU A O 1
ATOM 731 N N . ALA A 1 101 ? -8.514 11.156 -6.045 1.00 85.94 101 ALA A N 1
ATOM 732 C CA . ALA A 1 101 ? -8.876 9.947 -5.309 1.00 85.94 101 ALA A CA 1
ATOM 733 C C . ALA A 1 101 ? -7.647 9.237 -4.711 1.00 85.94 101 ALA A C 1
ATOM 735 O O . ALA A 1 101 ? -7.740 8.595 -3.664 1.00 85.94 101 ALA A O 1
ATOM 736 N N . ALA A 1 102 ? -6.475 9.376 -5.338 1.00 89.88 102 ALA A N 1
ATOM 737 C CA . ALA A 1 102 ? -5.236 8.765 -4.867 1.00 89.88 102 ALA A CA 1
ATOM 738 C C . ALA A 1 102 ? -4.669 9.419 -3.599 1.00 89.88 102 ALA A C 1
ATOM 740 O O . ALA A 1 102 ? -4.093 8.717 -2.768 1.00 89.88 102 ALA A O 1
ATOM 741 N N . ILE A 1 103 ? -4.858 10.728 -3.410 1.00 92.94 103 ILE A N 1
ATOM 742 C CA . ILE A 1 103 ? -4.356 11.464 -2.235 1.00 92.94 103 ILE A CA 1
ATOM 743 C C . ILE A 1 103 ? -4.797 10.813 -0.908 1.00 92.94 103 ILE A C 1
ATOM 745 O O . ILE A 1 103 ? -3.922 10.445 -0.116 1.00 92.94 103 ILE A O 1
ATOM 749 N N . PRO A 1 104 ? -6.104 10.620 -0.632 1.00 92.50 104 PRO A N 1
ATOM 750 C CA . PRO A 1 104 ? -6.542 9.997 0.612 1.00 92.50 104 PRO A CA 1
ATOM 751 C C . PRO A 1 104 ? -6.080 8.541 0.739 1.00 92.50 104 PRO A C 1
ATOM 753 O O . PRO A 1 104 ? -5.740 8.125 1.842 1.00 92.50 104 PRO A O 1
ATOM 756 N N . MET A 1 105 ? -5.971 7.782 -0.359 1.00 92.62 105 MET A N 1
ATOM 757 C CA . MET A 1 105 ? -5.400 6.427 -0.320 1.00 92.62 105 MET A CA 1
ATOM 758 C C . MET A 1 105 ? -3.935 6.417 0.113 1.00 92.62 105 MET A C 1
ATOM 760 O O . MET A 1 105 ? -3.555 5.596 0.942 1.00 92.62 105 MET A O 1
ATOM 764 N N . VAL A 1 106 ? -3.108 7.330 -0.395 1.00 94.00 106 VAL A N 1
ATOM 765 C CA . VAL A 1 106 ? -1.695 7.420 0.011 1.00 94.00 106 VAL A CA 1
ATOM 766 C C . VAL A 1 106 ? -1.572 7.862 1.472 1.00 94.00 106 VAL A C 1
ATOM 768 O O . VAL A 1 106 ? -0.759 7.315 2.217 1.00 94.00 106 VAL A O 1
ATOM 771 N N . MET A 1 107 ? -2.417 8.793 1.925 1.00 93.69 107 MET A N 1
ATOM 772 C CA . MET A 1 107 ? -2.489 9.155 3.348 1.00 93.69 107 MET A CA 1
ATOM 773 C C . MET A 1 107 ? -2.874 7.951 4.214 1.00 93.69 107 MET A C 1
ATOM 775 O O . MET A 1 107 ? -2.242 7.692 5.239 1.00 93.69 107 MET A O 1
ATOM 779 N N . GLY A 1 108 ? -3.860 7.172 3.769 1.00 92.88 108 GLY A N 1
ATOM 780 C CA . GLY A 1 108 ? -4.279 5.949 4.440 1.00 92.88 108 GLY A CA 1
ATOM 781 C C . GLY A 1 108 ? -3.171 4.903 4.472 1.00 92.88 108 GLY A C 1
ATOM 782 O O . GLY A 1 108 ? -2.955 4.270 5.502 1.00 92.88 108 GLY A O 1
ATOM 783 N N . ALA A 1 109 ? -2.408 4.778 3.386 1.00 93.81 109 ALA A N 1
ATOM 784 C CA . ALA A 1 109 ? -1.293 3.850 3.302 1.00 93.81 109 ALA A CA 1
ATOM 785 C C . ALA A 1 109 ? -0.203 4.150 4.342 1.00 93.81 109 ALA A C 1
ATOM 787 O O . ALA A 1 109 ? 0.378 3.211 4.883 1.00 93.81 109 ALA A O 1
ATOM 788 N N . ASN A 1 110 ? 0.038 5.424 4.659 1.00 91.00 110 ASN A N 1
ATOM 789 C CA . ASN A 1 110 ? 0.968 5.831 5.715 1.00 91.00 110 ASN A CA 1
ATOM 790 C C . ASN A 1 110 ? 0.407 5.594 7.123 1.00 91.00 110 ASN A C 1
ATOM 792 O O . ASN A 1 110 ? 1.157 5.246 8.024 1.00 91.00 110 ASN A O 1
ATOM 796 N N . ILE A 1 111 ? -0.905 5.747 7.323 1.00 91.75 111 ILE A N 1
ATOM 797 C CA . ILE A 1 111 ? -1.555 5.437 8.610 1.00 91.75 111 ILE A CA 1
ATOM 798 C C . ILE A 1 111 ? -1.593 3.920 8.850 1.00 91.75 111 ILE A C 1
ATOM 800 O O . ILE A 1 111 ? -1.446 3.452 9.980 1.00 91.75 111 ILE A O 1
ATOM 804 N N . GLY A 1 112 ? -1.764 3.133 7.787 1.00 90.69 112 GLY A N 1
ATOM 805 C CA . GLY A 1 112 ? -1.916 1.682 7.858 1.00 90.69 112 GLY A CA 1
ATOM 806 C C . GLY A 1 112 ? -0.715 0.944 8.457 1.00 90.69 112 GLY A C 1
ATOM 807 O O . GLY A 1 112 ? -0.913 -0.124 9.037 1.00 90.69 112 GLY A O 1
ATOM 808 N N . THR A 1 113 ? 0.503 1.500 8.394 1.00 91.50 113 THR A N 1
ATOM 809 C CA . THR A 1 113 ? 1.695 0.889 9.022 1.00 91.50 113 THR A CA 1
ATOM 810 C C . THR A 1 113 ? 1.600 0.860 10.542 1.00 91.50 113 THR A C 1
ATOM 812 O O . THR A 1 113 ? 2.103 -0.065 11.174 1.00 91.50 113 THR A O 1
ATOM 815 N N . SER A 1 114 ? 0.905 1.832 11.131 1.00 90.56 114 SER A N 1
ATOM 816 C CA . SER A 1 114 ? 0.729 1.939 12.578 1.00 90.56 114 SER A CA 1
ATOM 817 C C . SER A 1 114 ? -0.439 1.090 13.097 1.00 90.56 114 SER A C 1
ATOM 819 O O . SER A 1 114 ? -0.580 0.934 14.310 1.00 90.56 114 SER A O 1
ATOM 821 N N . ILE A 1 115 ? -1.267 0.493 12.222 1.00 89.31 115 ILE A N 1
ATOM 822 C CA . ILE A 1 115 ? -2.477 -0.223 12.660 1.00 89.31 115 ILE A CA 1
ATOM 823 C C . ILE A 1 115 ? -2.158 -1.444 13.515 1.00 89.31 115 ILE A C 1
ATOM 825 O O . ILE A 1 115 ? -2.867 -1.705 14.483 1.00 89.31 115 ILE A O 1
ATOM 829 N N . THR A 1 116 ? -1.089 -2.175 13.187 1.00 87.31 116 THR A N 1
ATOM 830 C CA . THR A 1 116 ? -0.677 -3.356 13.953 1.00 87.31 116 THR A CA 1
ATOM 831 C C . THR A 1 116 ? -0.399 -2.960 15.400 1.00 87.31 116 THR A C 1
ATOM 833 O O . THR A 1 116 ? -0.903 -3.588 16.327 1.00 87.31 116 THR A O 1
ATOM 836 N N . ASN A 1 117 ? 0.316 -1.853 15.600 1.00 87.75 117 ASN A N 1
ATOM 837 C CA . ASN A 1 117 ? 0.641 -1.346 16.928 1.00 87.75 117 ASN A CA 1
ATOM 838 C C . ASN A 1 117 ? -0.573 -0.756 17.640 1.00 87.75 117 ASN A C 1
ATOM 840 O O . ASN A 1 117 ? -0.720 -0.952 18.843 1.00 87.75 117 ASN A O 1
ATOM 844 N N . ILE A 1 118 ? -1.494 -0.116 16.913 1.00 88.62 118 ILE A N 1
ATOM 845 C CA . ILE A 1 118 ? -2.777 0.324 17.473 1.00 88.62 118 ILE A CA 1
ATOM 846 C C . ILE A 1 118 ? -3.560 -0.886 17.996 1.00 88.62 118 ILE A C 1
ATOM 848 O O . ILE A 1 118 ? -3.955 -0.884 19.158 1.00 88.62 118 ILE A O 1
ATOM 852 N N . ILE A 1 119 ? -3.714 -1.949 17.205 1.00 87.81 119 ILE A N 1
ATOM 853 C CA . ILE A 1 119 ? -4.422 -3.171 17.620 1.00 87.81 119 ILE A CA 1
ATOM 854 C C . ILE A 1 119 ? -3.746 -3.808 18.843 1.00 87.81 119 ILE A C 1
ATOM 856 O O . ILE A 1 119 ? -4.419 -4.117 19.828 1.00 87.81 119 ILE A O 1
ATOM 860 N N . VAL A 1 120 ? -2.417 -3.960 18.819 1.00 89.06 120 VAL A N 1
ATOM 861 C CA . VAL A 1 120 ? -1.655 -4.539 19.940 1.00 89.06 120 VAL A CA 1
ATOM 862 C C . VAL A 1 120 ? -1.746 -3.663 21.192 1.00 89.06 120 VAL A C 1
ATOM 864 O O . VAL A 1 120 ? -1.893 -4.191 22.295 1.00 89.06 120 VAL A O 1
ATOM 867 N N . SER A 1 121 ? -1.703 -2.338 21.050 1.00 90.44 121 SER A N 1
ATOM 868 C CA . SER A 1 121 ? -1.857 -1.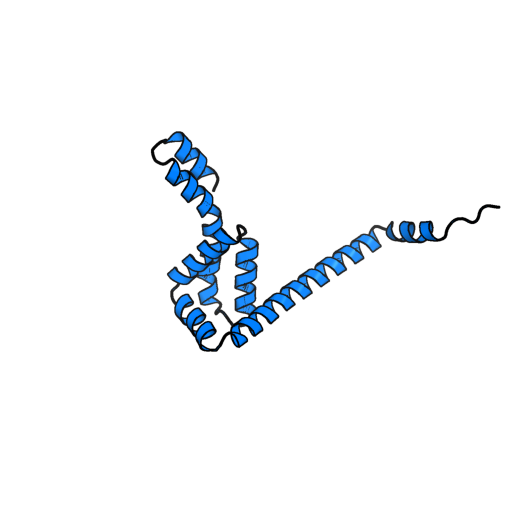414 22.177 1.00 90.44 121 SER A CA 1
ATOM 869 C C . SER A 1 121 ? -3.253 -1.508 22.787 1.00 90.44 121 SER A C 1
ATOM 871 O O . SER A 1 121 ? -3.373 -1.662 24.000 1.00 90.44 121 SER A O 1
ATOM 873 N N . LEU A 1 122 ? -4.305 -1.534 21.964 1.00 90.44 122 LEU A N 1
ATOM 874 C CA . LEU A 1 122 ? -5.689 -1.663 22.419 1.00 90.44 122 LEU A CA 1
ATOM 875 C C . LEU A 1 122 ? -5.925 -2.981 23.164 1.00 90.44 122 LEU A C 1
ATOM 877 O O . LEU A 1 122 ? -6.632 -2.988 24.171 1.00 90.44 122 LEU A O 1
ATOM 881 N N . ALA A 1 123 ? -5.276 -4.071 22.746 1.00 90.56 123 ALA A N 1
ATOM 882 C CA . ALA A 1 123 ? -5.319 -5.344 23.467 1.00 90.56 123 ALA A CA 1
ATOM 883 C C . ALA A 1 123 ? -4.736 -5.257 24.896 1.00 90.56 123 ALA A C 1
ATOM 885 O O . ALA A 1 123 ? -5.121 -6.036 25.766 1.00 90.56 123 ALA A O 1
ATOM 886 N N . HIS A 1 124 ? -3.852 -4.289 25.161 1.00 89.19 124 HIS A N 1
ATOM 887 C CA . HIS A 1 124 ? -3.212 -4.062 26.462 1.00 89.19 124 HIS A CA 1
ATOM 888 C C . HIS A 1 124 ? -3.723 -2.805 27.182 1.00 89.19 124 HIS A C 1
ATOM 890 O O . HIS A 1 124 ? -3.080 -2.337 28.122 1.00 89.19 124 HIS A O 1
ATOM 896 N N . ILE A 1 125 ? -4.885 -2.259 26.800 1.00 89.75 125 ILE A N 1
ATOM 897 C CA . ILE A 1 125 ? -5.394 -0.978 27.326 1.00 89.75 125 ILE A CA 1
ATOM 898 C C . ILE A 1 125 ? -5.539 -0.944 28.861 1.00 89.75 125 ILE A C 1
ATOM 900 O O . ILE A 1 125 ? -5.361 0.102 29.478 1.00 89.75 125 ILE A O 1
ATOM 904 N N . SER A 1 126 ? -5.795 -2.089 29.502 1.00 90.31 126 SER A N 1
ATOM 905 C CA . SER A 1 126 ? -5.897 -2.207 30.967 1.00 90.31 126 SER A CA 1
ATOM 906 C C . SER A 1 126 ? -4.542 -2.226 31.691 1.00 90.31 126 SER A C 1
ATOM 908 O O . SER A 1 126 ? -4.500 -2.121 32.915 1.00 90.31 126 SER A O 1
ATOM 910 N N . ARG A 1 127 ? -3.426 -2.372 30.965 1.00 90.00 127 ARG A N 1
ATOM 911 C CA . ARG A 1 127 ? -2.060 -2.478 31.503 1.00 90.00 127 ARG A CA 1
ATOM 912 C C . ARG A 1 127 ? -1.242 -1.294 30.994 1.00 90.00 127 ARG A C 1
ATOM 914 O O . ARG A 1 127 ? -0.567 -1.384 29.976 1.00 90.00 127 ARG A O 1
ATOM 921 N N . GLY A 1 128 ? -1.306 -0.173 31.718 1.00 85.19 128 GLY A N 1
ATOM 922 C CA . GLY A 1 128 ? -0.815 1.132 31.249 1.00 85.19 128 GLY A CA 1
ATOM 923 C C . GLY A 1 128 ? 0.629 1.156 30.725 1.00 85.19 128 GLY A C 1
ATOM 924 O O . GLY A 1 128 ? 0.900 1.822 29.730 1.00 85.19 128 GLY A O 1
ATOM 925 N N . GLU A 1 129 ? 1.549 0.406 31.333 1.00 87.50 129 GLU A N 1
ATOM 926 C CA . GLU A 1 129 ? 2.938 0.319 30.853 1.00 87.50 129 GLU A CA 1
ATOM 927 C C . GLU A 1 129 ? 3.074 -0.516 29.568 1.00 87.50 129 GLU A C 1
ATOM 929 O O . GLU A 1 129 ? 3.848 -0.166 28.682 1.00 87.50 129 GLU A O 1
ATOM 934 N N . GLU A 1 130 ? 2.289 -1.583 29.409 1.00 86.00 130 GLU A N 1
ATOM 935 C CA . GLU A 1 130 ? 2.277 -2.402 28.188 1.00 86.00 130 GLU A CA 1
ATOM 936 C C . GLU A 1 130 ? 1.570 -1.683 27.034 1.00 86.00 130 GLU A C 1
ATOM 938 O O . GLU A 1 130 ? 2.077 -1.704 25.914 1.00 86.00 130 GLU A O 1
ATOM 943 N N . PHE A 1 131 ? 0.484 -0.954 27.316 1.00 87.38 131 PHE A N 1
ATOM 944 C CA . PHE A 1 131 ? -0.172 -0.059 26.359 1.00 87.38 131 PHE A CA 1
ATOM 945 C C . PHE A 1 131 ? 0.815 0.960 25.776 1.00 87.38 131 PHE A C 1
ATOM 947 O O . PHE A 1 131 ? 0.953 1.054 24.557 1.00 87.38 131 PHE A O 1
ATOM 954 N N . LYS A 1 132 ? 1.551 1.685 26.633 1.00 85.75 132 LYS A N 1
ATOM 955 C CA . LYS A 1 132 ? 2.537 2.688 26.192 1.00 85.75 132 LYS A CA 1
ATOM 956 C C . LYS A 1 132 ? 3.638 2.069 25.337 1.00 85.75 132 LYS A C 1
ATOM 958 O O . LYS A 1 132 ? 4.012 2.647 24.321 1.00 85.75 132 LYS A O 1
ATOM 963 N N . ARG A 1 133 ? 4.152 0.900 25.733 1.00 86.38 133 ARG A N 1
ATOM 964 C CA . ARG A 1 133 ? 5.220 0.203 24.996 1.00 86.38 133 ARG A CA 1
ATOM 965 C C . ARG A 1 133 ? 4.743 -0.295 23.634 1.00 86.38 133 ARG A C 1
ATOM 967 O O . ARG A 1 133 ? 5.476 -0.152 22.664 1.00 86.38 133 ARG A O 1
ATOM 974 N N . A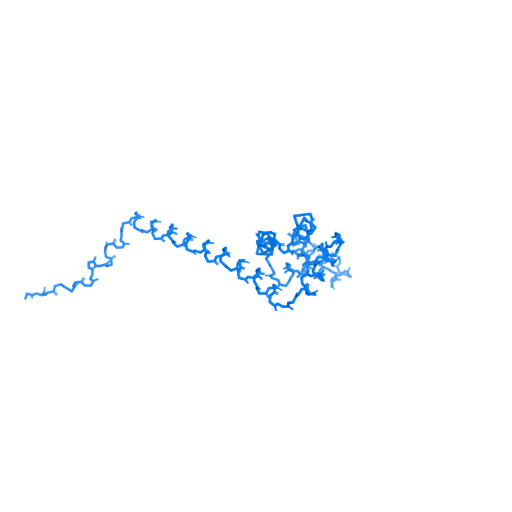LA A 1 134 ? 3.529 -0.834 23.557 1.00 83.69 134 ALA A N 1
ATOM 975 C CA . ALA A 1 134 ? 2.925 -1.271 22.303 1.00 83.69 134 ALA A CA 1
ATOM 976 C C . ALA A 1 134 ? 2.591 -0.094 21.372 1.00 83.69 134 ALA A C 1
ATOM 978 O O . ALA A 1 134 ? 2.813 -0.181 20.169 1.00 83.69 134 ALA A O 1
ATOM 979 N N . PHE A 1 135 ? 2.101 1.020 21.922 1.00 84.50 135 PHE A N 1
ATOM 980 C CA . PHE A 1 135 ? 1.751 2.210 21.144 1.00 84.50 135 PHE A CA 1
ATOM 981 C C . PHE A 1 135 ? 2.988 2.951 20.609 1.00 84.50 135 PHE A C 1
ATOM 983 O O . PHE A 1 135 ? 2.973 3.447 19.489 1.00 84.50 135 PHE A O 1
ATOM 990 N N . ALA A 1 136 ? 4.082 2.991 21.378 1.00 83.81 136 ALA A N 1
ATOM 991 C CA . ALA A 1 136 ? 5.326 3.666 20.995 1.00 83.81 136 ALA A CA 1
ATOM 992 C C . ALA A 1 136 ? 6.130 2.954 19.888 1.00 83.81 136 ALA A C 1
ATOM 994 O O . ALA A 1 136 ? 7.131 3.496 19.430 1.00 83.81 136 ALA A O 1
ATOM 995 N N . GLY A 1 137 ? 5.733 1.746 19.476 1.00 75.25 137 GLY A N 1
ATOM 996 C CA . GLY A 1 137 ? 6.396 1.010 18.395 1.00 75.25 137 GLY A CA 1
ATOM 997 C C . GLY A 1 137 ? 5.974 1.423 16.978 1.00 75.25 137 GLY A C 1
ATOM 998 O O . GLY A 1 137 ? 6.436 0.791 16.028 1.00 75.25 137 GLY A O 1
ATOM 999 N N . ALA A 1 138 ? 5.049 2.386 16.849 1.00 62.66 138 ALA A N 1
ATOM 1000 C CA . ALA A 1 138 ? 4.369 2.800 15.614 1.00 62.66 138 ALA A CA 1
ATOM 1001 C C . ALA A 1 138 ? 5.072 3.878 14.797 1.00 62.66 138 ALA A C 1
ATOM 1003 O O . ALA A 1 138 ? 5.841 4.673 15.378 1.00 62.66 138 ALA A O 1
#

Radius of gyration: 23.53 Å; Cα contacts (8 Å, |Δi|>4): 136; chains: 1; bounding box: 70×45×52 Å

Secondary structure (DSSP, 8-state):
--PPPTHHHHHHHTTSHHHHHHHHHHHHHHHHHHHHHHHHHHHHHHHHT-HHHHHHHHHHHTSHHHHHHHHHHHHHHHS-HHHHHHHHHHHHHTTSS-HHHHHHHHHHHHHHTTHHHHHHHHHTTTSHHHHHHHHTT-

pLDDT: mean 82.03, std 11.58, range [46.19, 95.88]